Protein AF-A0A087BQG5-F1 (afdb_monomer_lite)

Organism: NCBI:txid1693

pLDDT: mean 83.12, std 15.68, range [25.25, 97.19]

Secondary structure (DSSP, 8-state):
--TTSPPHHHHHHHHHHHHHHHTS---HHHHHHHHHHHTS--TTEEEEEEE-TTS-EEEEEE-SEETTTEEPS-SEEE--HHHHHHHHHHHHHTHHHHHHHHHHH-HHHHHHHHHHHHHHHHHHHHHHHHHT--STTTTT--STTTTT----GGG--TT--

Structure (mmCIF, N/CA/C/O backbone):
data_AF-A0A087BQG5-F1
#
_entry.id   AF-A0A087BQG5-F1
#
loop_
_atom_site.group_PDB
_atom_site.id
_atom_site.type_symbol
_atom_site.label_atom_id
_atom_site.label_alt_id
_atom_site.label_comp_id
_atom_site.label_asym_id
_atom_site.label_entity_id
_atom_site.label_seq_id
_atom_site.pdbx_PDB_ins_code
_atom_site.Cartn_x
_atom_site.Cartn_y
_atom_site.Cartn_z
_atom_site.occupancy
_atom_site.B_iso_or_equiv
_atom_site.auth_seq_id
_atom_site.auth_comp_id
_atom_site.auth_asym_id
_atom_site.auth_atom_id
_atom_site.pdbx_PDB_model_num
ATOM 1 N N . MET A 1 1 ? 15.483 20.421 -10.466 1.00 44.09 1 MET A N 1
ATOM 2 C CA . MET A 1 1 ? 14.419 19.419 -10.654 1.00 44.09 1 MET A CA 1
ATOM 3 C C . MET A 1 1 ? 15.137 18.100 -10.796 1.00 44.09 1 MET A C 1
ATOM 5 O O . MET A 1 1 ? 15.665 17.817 -11.866 1.00 44.09 1 MET A O 1
ATOM 9 N N . ASP A 1 2 ? 15.316 17.393 -9.685 1.00 43.03 2 ASP A N 1
ATOM 10 C CA . ASP A 1 2 ? 16.000 16.105 -9.715 1.00 43.03 2 ASP A CA 1
ATOM 11 C C . ASP A 1 2 ? 15.114 15.105 -10.461 1.00 43.03 2 ASP A C 1
ATOM 13 O O . ASP A 1 2 ? 13.894 15.122 -10.316 1.00 43.03 2 ASP A O 1
ATOM 17 N N . ALA A 1 3 ? 15.708 14.219 -11.264 1.00 54.12 3 ALA A N 1
ATOM 18 C CA . ALA A 1 3 ? 14.996 13.219 -12.079 1.00 54.12 3 ALA A CA 1
ATOM 19 C C . ALA A 1 3 ? 14.161 12.200 -11.257 1.00 54.12 3 ALA A C 1
ATOM 21 O O . ALA A 1 3 ? 13.627 11.223 -11.790 1.00 54.12 3 ALA A O 1
ATOM 22 N N . HIS A 1 4 ? 14.083 12.409 -9.944 1.00 59.78 4 HIS A N 1
ATOM 23 C CA . HIS A 1 4 ? 13.420 11.584 -8.953 1.00 59.78 4 HIS A CA 1
ATOM 24 C C . HIS A 1 4 ? 12.139 12.199 -8.380 1.00 59.78 4 HIS A C 1
ATOM 26 O O . HIS A 1 4 ? 11.447 11.475 -7.674 1.00 59.78 4 HIS A O 1
ATOM 32 N N . ASP A 1 5 ? 11.792 13.451 -8.696 1.00 72.19 5 ASP A N 1
ATOM 33 C CA . ASP A 1 5 ? 10.549 14.073 -8.217 1.00 72.19 5 ASP A CA 1
ATOM 34 C C . ASP A 1 5 ? 9.400 13.894 -9.214 1.00 72.19 5 ASP A C 1
ATOM 36 O O . ASP A 1 5 ? 9.633 13.926 -10.431 1.00 72.19 5 ASP A O 1
ATOM 40 N N . PRO A 1 6 ? 8.166 13.616 -8.740 1.00 81.12 6 PRO A N 1
ATOM 41 C CA . PRO A 1 6 ? 7.015 13.439 -9.620 1.00 81.12 6 PRO A CA 1
ATOM 42 C C . PRO A 1 6 ? 6.788 14.705 -10.439 1.00 81.12 6 PRO A C 1
ATOM 44 O O . PRO A 1 6 ? 6.976 15.821 -9.957 1.00 81.12 6 PRO A O 1
ATOM 47 N N . THR A 1 7 ? 6.364 14.528 -11.688 1.00 89.69 7 THR A N 1
ATOM 48 C CA . THR A 1 7 ? 5.884 15.657 -12.495 1.00 89.69 7 THR A CA 1
ATOM 49 C C . THR A 1 7 ? 4.688 16.325 -11.809 1.00 89.69 7 THR A C 1
ATOM 51 O O . THR A 1 7 ? 4.022 15.720 -10.972 1.00 89.69 7 THR A O 1
ATOM 54 N N . GLU A 1 8 ? 4.376 17.568 -12.169 1.00 88.62 8 GLU A N 1
ATOM 55 C CA . GLU A 1 8 ? 3.254 18.304 -11.568 1.00 88.62 8 GLU A CA 1
ATOM 56 C C . GLU A 1 8 ? 1.906 17.582 -11.766 1.00 88.62 8 GLU A C 1
ATOM 58 O O . GLU A 1 8 ? 1.083 17.517 -10.853 1.00 88.62 8 GLU A O 1
ATOM 63 N N . GLU A 1 9 ? 1.718 16.941 -12.924 1.00 90.69 9 GLU A N 1
ATOM 64 C CA . GLU A 1 9 ? 0.556 16.092 -13.203 1.00 90.69 9 GLU A CA 1
ATOM 65 C C . GLU A 1 9 ? 0.518 14.860 -12.286 1.00 90.69 9 GLU A C 1
ATOM 67 O O . GLU A 1 9 ? -0.503 14.566 -11.665 1.00 90.69 9 GLU A O 1
ATOM 72 N N . GLU A 1 10 ? 1.643 14.156 -12.153 1.00 90.31 10 GLU A N 1
ATOM 73 C CA . GLU A 1 10 ? 1.779 12.995 -11.269 1.00 90.31 10 GLU A CA 1
ATOM 74 C C . GLU A 1 10 ? 1.547 13.352 -9.799 1.00 90.31 10 GLU A C 1
ATOM 76 O O . GLU A 1 10 ? 0.858 12.617 -9.088 1.00 90.31 10 GLU A O 1
ATOM 81 N N . ALA A 1 11 ? 2.080 14.489 -9.351 1.00 90.00 11 ALA A N 1
ATOM 82 C CA . ALA A 1 11 ? 1.844 15.019 -8.017 1.00 90.00 11 ALA A CA 1
ATOM 83 C C . ALA A 1 11 ? 0.350 15.306 -7.806 1.00 90.00 11 ALA A C 1
ATOM 85 O O . ALA A 1 11 ? -0.224 14.868 -6.810 1.00 90.00 11 ALA A O 1
ATOM 86 N N . GLY A 1 12 ? -0.312 15.937 -8.781 1.00 91.50 12 GLY A N 1
ATOM 87 C CA . GLY A 1 12 ? -1.758 16.165 -8.752 1.00 91.50 12 GLY A CA 1
ATOM 88 C C . GLY A 1 12 ? -2.571 14.868 -8.657 1.00 91.50 12 GLY A C 1
ATOM 89 O O . GLY A 1 12 ? -3.520 14.786 -7.872 1.00 91.50 12 GLY A O 1
ATOM 90 N N . VAL A 1 13 ? -2.179 13.823 -9.395 1.00 91.81 13 VAL A N 1
ATOM 91 C CA . VAL A 1 13 ? -2.804 12.489 -9.315 1.00 91.81 13 VAL A CA 1
ATOM 92 C C . VAL A 1 13 ? -2.625 11.872 -7.928 1.00 91.81 13 VAL A C 1
ATOM 94 O O . VAL A 1 13 ? -3.585 11.339 -7.365 1.00 91.81 13 VAL A O 1
ATOM 97 N N . VAL A 1 14 ? -1.420 11.954 -7.364 1.00 92.88 14 VAL A N 1
ATOM 98 C CA . VAL A 1 14 ? -1.093 11.420 -6.036 1.00 92.88 14 VAL A CA 1
ATOM 99 C C . VAL A 1 14 ? -1.911 12.102 -4.943 1.00 92.88 14 VAL A C 1
ATOM 101 O O . VAL A 1 14 ? -2.566 11.410 -4.160 1.00 92.88 14 VAL A O 1
ATOM 104 N N . VAL A 1 15 ? -1.929 13.436 -4.932 1.00 93.56 15 VAL A N 1
ATOM 105 C CA . VAL A 1 15 ? -2.716 14.240 -3.987 1.00 93.56 15 VAL A CA 1
ATOM 106 C C . VAL A 1 15 ? -4.197 13.897 -4.125 1.00 93.56 15 VAL A C 1
ATOM 108 O O . VAL A 1 15 ? -4.862 13.547 -3.148 1.00 93.56 15 VAL A O 1
ATOM 111 N N . GLY A 1 16 ? -4.716 13.883 -5.356 1.00 94.69 16 GLY A N 1
ATOM 112 C CA . GLY A 1 16 ? -6.106 13.523 -5.627 1.00 94.69 16 GLY A CA 1
ATOM 113 C C . GLY A 1 16 ? -6.474 12.119 -5.135 1.00 94.69 16 GLY A C 1
ATOM 114 O O . GLY A 1 16 ? -7.567 11.921 -4.595 1.00 94.69 16 GLY A O 1
ATOM 115 N N . LEU A 1 17 ? -5.575 11.138 -5.277 1.00 92.44 17 LEU A N 1
ATOM 116 C CA . LEU A 1 17 ? -5.793 9.793 -4.751 1.00 92.44 17 LEU A CA 1
ATOM 117 C C . LEU A 1 17 ? -5.776 9.769 -3.219 1.00 92.44 17 LEU A C 1
ATOM 119 O O . LEU A 1 17 ? -6.678 9.173 -2.630 1.00 92.44 17 LEU A O 1
ATOM 123 N N . ALA A 1 18 ? -4.779 10.386 -2.582 1.00 93.38 18 ALA A N 1
ATOM 124 C CA . ALA A 1 18 ? -4.650 10.419 -1.126 1.00 93.38 18 ALA A CA 1
ATOM 125 C C . ALA A 1 18 ? -5.897 11.032 -0.479 1.00 93.38 18 ALA A C 1
ATOM 127 O O . ALA A 1 18 ? -6.534 10.394 0.364 1.00 93.38 18 ALA A O 1
ATOM 128 N N . HIS A 1 19 ? -6.337 12.188 -0.981 1.00 94.31 19 HIS A N 1
ATOM 129 C CA . HIS A 1 19 ? -7.579 12.825 -0.555 1.00 94.31 19 HIS A CA 1
ATOM 130 C C . HIS A 1 19 ? -8.801 11.934 -0.777 1.00 94.31 19 HIS A C 1
ATOM 132 O O . HIS A 1 19 ? -9.620 11.785 0.127 1.00 94.31 19 HIS A O 1
ATOM 138 N N . ARG A 1 20 ? -8.934 11.287 -1.942 1.00 94.12 20 ARG A N 1
ATOM 139 C CA . ARG A 1 20 ? -10.065 10.382 -2.204 1.00 94.12 20 ARG A CA 1
ATOM 140 C C . ARG A 1 20 ? -10.100 9.217 -1.216 1.00 94.12 20 ARG A C 1
ATOM 142 O O . ARG A 1 20 ? -11.170 8.903 -0.693 1.00 94.12 20 ARG A O 1
ATOM 149 N N . LEU A 1 21 ? -8.957 8.588 -0.957 1.00 92.69 21 LEU A N 1
ATOM 150 C CA . LEU A 1 21 ? -8.860 7.439 -0.059 1.00 92.69 21 LEU A CA 1
ATOM 151 C C . LEU A 1 21 ? -9.158 7.825 1.393 1.00 92.69 21 LEU A C 1
ATOM 153 O O . LEU A 1 21 ? -9.864 7.085 2.070 1.00 92.69 21 LEU A O 1
ATOM 157 N N . LEU A 1 22 ? -8.671 8.980 1.852 1.00 91.56 22 LEU A N 1
ATOM 158 C CA . LEU A 1 22 ? -8.852 9.441 3.234 1.00 91.56 22 LEU A CA 1
ATOM 159 C C . LEU A 1 22 ? -10.149 10.235 3.455 1.00 91.56 22 LEU A C 1
ATOM 161 O O . LEU A 1 22 ? -10.531 10.455 4.598 1.00 91.56 22 LEU A O 1
ATOM 165 N N . SER A 1 23 ? -10.854 10.634 2.391 1.00 90.75 23 SER A N 1
ATOM 166 C CA . SER A 1 23 ? -12.158 11.313 2.500 1.00 90.75 23 SER A CA 1
ATOM 167 C C . SER A 1 23 ? -13.281 10.417 3.027 1.00 90.75 23 SER A C 1
ATOM 169 O O . SER A 1 23 ? -14.298 10.924 3.494 1.00 90.75 23 SER A O 1
ATOM 171 N N . HIS A 1 24 ? -13.120 9.095 2.943 1.00 82.88 24 HIS A N 1
ATOM 172 C CA . HIS A 1 24 ? -14.111 8.145 3.431 1.00 82.88 24 HIS A CA 1
ATOM 173 C C . HIS A 1 24 ? -13.745 7.697 4.842 1.00 82.88 24 HIS A C 1
ATOM 175 O O . HIS A 1 24 ? -12.678 7.119 5.054 1.00 82.88 24 HIS A O 1
ATOM 181 N N . GLU A 1 25 ? -14.655 7.912 5.792 1.00 81.75 25 GLU A N 1
ATOM 182 C CA . GLU A 1 25 ? -14.475 7.413 7.151 1.00 81.75 25 GLU A CA 1
ATOM 183 C C . GLU A 1 25 ? -14.342 5.889 7.166 1.00 81.75 25 GLU A C 1
ATOM 185 O O . GLU A 1 25 ? -15.082 5.144 6.510 1.00 81.75 25 GLU A O 1
ATOM 190 N N . LEU A 1 26 ? -13.378 5.420 7.952 1.00 88.69 26 LEU A N 1
ATOM 191 C CA . LEU A 1 26 ? -13.127 4.006 8.129 1.00 88.69 26 LEU A CA 1
ATOM 192 C C . LEU A 1 26 ? -14.247 3.378 8.963 1.00 88.69 26 LEU A C 1
ATOM 194 O O . LEU A 1 26 ? -14.354 3.618 10.164 1.00 88.69 26 LEU A O 1
ATOM 198 N N . SER A 1 27 ? -15.076 2.544 8.333 1.00 93.19 27 SER A N 1
ATOM 199 C CA . SER A 1 27 ? -16.179 1.893 9.040 1.00 93.19 27 SER A CA 1
ATOM 200 C C . SER A 1 27 ? -15.676 0.824 10.017 1.00 93.19 27 SER A C 1
ATOM 202 O O . SER A 1 27 ? -14.730 0.087 9.723 1.00 93.19 27 SER A O 1
ATOM 204 N N . GLN A 1 28 ? -16.368 0.657 11.151 1.00 94.75 28 GLN A N 1
ATOM 205 C CA . GLN A 1 28 ? -16.067 -0.423 12.101 1.00 94.75 28 GLN A CA 1
ATOM 206 C C . GLN A 1 28 ? -16.131 -1.806 11.432 1.00 94.75 28 GLN A C 1
ATOM 208 O O . GLN A 1 28 ? -15.299 -2.670 11.696 1.00 94.75 28 GLN A O 1
ATOM 213 N N . ASN A 1 29 ? -17.065 -1.999 10.495 1.00 95.44 29 ASN A N 1
ATOM 214 C CA . ASN A 1 29 ? -17.171 -3.240 9.734 1.00 95.44 29 ASN A CA 1
ATOM 215 C C . ASN A 1 29 ? -15.911 -3.524 8.895 1.00 95.44 29 ASN A C 1
ATOM 217 O O . ASN A 1 29 ? -15.475 -4.673 8.820 1.00 95.44 29 ASN A O 1
ATOM 221 N N . ASP A 1 30 ? -15.300 -2.505 8.283 1.00 95.94 30 ASP A N 1
ATOM 222 C CA . ASP A 1 30 ? -14.046 -2.683 7.544 1.00 95.94 30 ASP A CA 1
ATOM 223 C C . ASP A 1 30 ? -12.902 -3.090 8.475 1.00 95.94 30 ASP A C 1
ATOM 225 O O . ASP A 1 30 ? -12.162 -4.026 8.160 1.00 95.94 30 ASP A O 1
ATOM 229 N N . VAL A 1 31 ? -12.799 -2.447 9.643 1.00 96.19 31 VAL A N 1
ATOM 230 C CA . VAL A 1 31 ? -11.808 -2.794 10.674 1.00 96.19 31 VAL A CA 1
ATOM 231 C C . VAL A 1 31 ? -11.987 -4.243 11.127 1.00 96.19 31 VAL A C 1
ATOM 233 O O . VAL A 1 31 ? -11.013 -4.995 11.175 1.00 96.19 31 VAL A O 1
ATOM 236 N N . ASP A 1 32 ? -13.221 -4.672 11.390 1.00 97.19 32 ASP A N 1
ATOM 237 C CA . ASP A 1 32 ? -13.524 -6.029 11.848 1.00 97.19 32 ASP A CA 1
ATOM 238 C C . ASP A 1 32 ? -13.216 -7.084 10.780 1.00 97.19 32 ASP A C 1
ATOM 240 O O . ASP A 1 32 ? -12.705 -8.168 11.085 1.00 97.19 32 ASP A O 1
ATOM 244 N N . VAL A 1 33 ? -13.514 -6.788 9.509 1.00 97.00 33 VAL A N 1
ATOM 245 C CA . VAL A 1 33 ? -13.151 -7.670 8.394 1.00 97.00 33 VAL A CA 1
ATOM 246 C C . VAL A 1 33 ? -11.637 -7.808 8.312 1.00 97.00 33 VAL A C 1
ATOM 248 O O . VAL A 1 33 ? -11.143 -8.934 8.254 1.00 97.00 33 VAL A O 1
ATOM 251 N N . VAL A 1 34 ? -10.897 -6.701 8.341 1.00 96.69 34 VAL A N 1
ATOM 252 C CA . VAL A 1 34 ? -9.435 -6.734 8.226 1.00 96.69 34 VAL A CA 1
ATOM 253 C C . VAL A 1 34 ? -8.791 -7.395 9.444 1.00 96.69 34 VAL A C 1
ATOM 255 O O . VAL A 1 34 ? -7.857 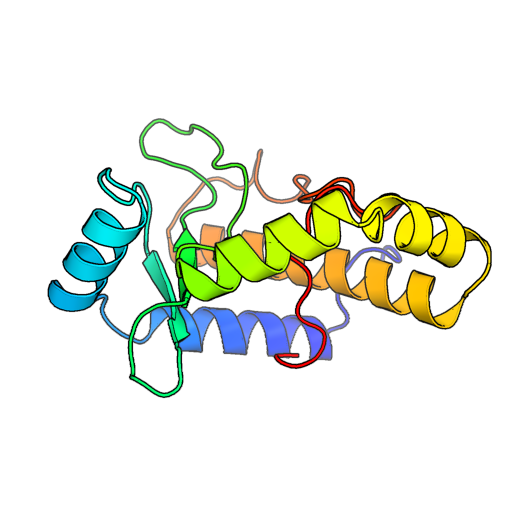-8.179 9.286 1.00 96.69 34 VAL A O 1
ATOM 258 N N . HIS A 1 35 ? -9.324 -7.182 10.647 1.00 96.12 35 HIS A N 1
ATOM 259 C CA . HIS A 1 35 ? -8.882 -7.887 11.847 1.00 96.12 35 HIS A CA 1
ATOM 260 C C . HIS A 1 35 ? -8.993 -9.409 11.663 1.00 96.12 35 HIS A C 1
ATOM 262 O O . HIS A 1 35 ? -8.017 -10.129 11.878 1.00 96.12 35 HIS A O 1
ATOM 268 N N . ARG A 1 36 ? -10.139 -9.909 11.177 1.00 96.81 36 ARG A N 1
ATOM 269 C CA . ARG A 1 36 ? -10.310 -11.343 10.881 1.00 96.81 36 ARG A CA 1
ATOM 270 C C . ARG A 1 36 ? -9.360 -11.839 9.793 1.00 96.81 36 ARG A C 1
ATOM 272 O O . ARG A 1 36 ? -8.853 -12.948 9.902 1.00 96.81 36 ARG A O 1
ATOM 279 N N . GLN A 1 37 ? -9.119 -11.036 8.758 1.00 94.62 37 GLN A N 1
ATOM 280 C CA . GLN A 1 37 ? -8.203 -11.389 7.671 1.00 94.62 37 GLN A CA 1
ATOM 281 C C . GLN A 1 37 ? -6.752 -11.528 8.148 1.00 94.62 37 GLN A C 1
ATOM 283 O O . GLN A 1 37 ? -6.048 -12.432 7.709 1.00 94.62 37 GLN A O 1
ATOM 288 N N . LEU A 1 38 ? -6.310 -10.641 9.044 1.00 92.56 38 LEU A N 1
ATOM 289 C CA . LEU A 1 38 ? -4.942 -10.622 9.562 1.00 92.56 38 LEU A CA 1
ATOM 290 C C . LEU A 1 38 ? -4.730 -11.537 10.775 1.00 92.56 38 LEU A C 1
ATOM 292 O O . LEU A 1 38 ? -3.584 -11.828 11.112 1.00 92.56 38 LEU A O 1
ATOM 296 N N . GLY A 1 39 ? -5.802 -11.922 11.474 1.00 94.31 39 GLY A N 1
ATOM 297 C CA . GLY A 1 39 ? -5.734 -12.612 12.768 1.00 94.31 39 GLY A CA 1
ATOM 298 C C . GLY A 1 39 ? -5.194 -11.739 13.910 1.00 94.31 39 GLY A C 1
ATOM 299 O O . GLY A 1 39 ? -4.821 -12.256 14.959 1.00 94.31 39 GLY A O 1
ATOM 300 N N . ARG A 1 40 ? -5.102 -10.419 13.700 1.00 93.06 40 ARG A N 1
ATOM 301 C CA . ARG A 1 40 ? -4.608 -9.419 14.661 1.00 93.06 40 ARG A CA 1
ATOM 302 C C . ARG A 1 40 ? -5.156 -8.034 14.330 1.00 93.06 40 ARG A C 1
ATOM 304 O O . ARG A 1 40 ? -5.525 -7.777 13.184 1.00 93.06 40 ARG A O 1
ATOM 311 N N . PHE A 1 41 ? -5.162 -7.130 15.306 1.00 91.56 41 PHE A N 1
ATOM 312 C CA . PHE A 1 41 ? -5.655 -5.765 15.111 1.00 91.56 41 PHE A CA 1
ATOM 313 C C . PHE A 1 41 ? -4.861 -5.010 14.014 1.00 91.56 41 PHE A C 1
ATOM 315 O O . PHE A 1 41 ? -3.621 -5.019 14.053 1.00 91.56 41 PHE A O 1
ATOM 322 N N . PRO A 1 42 ? -5.529 -4.346 13.045 1.00 91.88 42 PRO A N 1
ATOM 323 C CA . PRO A 1 42 ? -4.871 -3.631 11.949 1.00 91.88 42 PRO A CA 1
ATOM 324 C C . PRO A 1 42 ? -4.299 -2.282 12.408 1.00 91.88 42 PRO A C 1
ATOM 326 O O . PRO A 1 42 ? -4.899 -1.220 12.249 1.00 91.88 42 PRO A O 1
ATOM 329 N N . ARG A 1 43 ? -3.105 -2.326 13.003 1.00 90.62 43 ARG A N 1
ATOM 330 C CA . ARG A 1 43 ? -2.412 -1.136 13.522 1.00 90.62 43 ARG A CA 1
ATOM 331 C C . ARG A 1 43 ? -2.172 -0.098 12.425 1.00 90.62 43 ARG A C 1
ATOM 333 O O . ARG A 1 43 ? -1.600 -0.420 11.389 1.00 90.62 43 ARG A O 1
ATOM 340 N N . GLY A 1 44 ? -2.553 1.146 12.705 1.00 89.69 44 GLY A N 1
ATOM 341 C CA . GLY A 1 44 ? -2.302 2.279 11.817 1.00 89.69 44 GLY A CA 1
ATOM 342 C C . GLY A 1 44 ? -3.157 2.294 10.552 1.00 89.69 44 GLY A C 1
ATOM 343 O O . GLY A 1 44 ? -2.825 3.041 9.644 1.00 89.69 44 GLY A O 1
ATOM 344 N N . MET A 1 45 ? -4.220 1.490 10.457 1.00 93.94 45 MET A N 1
ATOM 345 C CA . MET A 1 45 ? -5.152 1.535 9.327 1.00 93.94 45 MET A CA 1
ATOM 346 C C . MET A 1 45 ? -5.855 2.897 9.260 1.00 93.94 45 MET A C 1
ATOM 348 O O . MET A 1 45 ? -6.435 3.345 10.244 1.00 93.94 45 MET A O 1
ATOM 352 N N . LEU A 1 46 ? -5.784 3.534 8.093 1.00 94.31 46 LEU A N 1
ATOM 353 C CA . LEU A 1 46 ? -6.395 4.830 7.798 1.00 94.31 46 LEU A CA 1
ATOM 354 C C . LEU A 1 46 ? -7.620 4.681 6.900 1.00 94.31 46 LEU A C 1
ATOM 356 O O . LEU A 1 46 ? -8.642 5.307 7.142 1.00 94.31 46 LEU A O 1
ATOM 360 N N . ALA A 1 47 ? -7.513 3.842 5.868 1.00 95.44 47 ALA A N 1
ATOM 361 C CA . ALA A 1 47 ? -8.554 3.677 4.862 1.00 95.44 47 ALA A CA 1
ATOM 362 C C . ALA A 1 47 ? -8.508 2.286 4.219 1.00 95.44 47 ALA A C 1
ATOM 364 O O . ALA A 1 47 ? -7.527 1.545 4.336 1.00 95.44 47 ALA A O 1
ATOM 365 N N . VAL A 1 48 ? -9.563 1.940 3.484 1.00 95.25 48 VAL A N 1
ATOM 366 C CA . VAL A 1 48 ? -9.553 0.792 2.570 1.00 95.25 48 VAL A CA 1
ATOM 367 C C . VAL A 1 48 ? -9.014 1.258 1.219 1.00 95.25 48 VAL A C 1
ATOM 369 O O . VAL A 1 48 ? -9.650 2.059 0.545 1.00 95.25 48 VAL A O 1
ATOM 372 N N . GLY A 1 49 ? -7.847 0.749 0.820 1.00 93.19 49 GLY A N 1
ATOM 373 C CA . GLY A 1 49 ? -7.191 1.120 -0.439 1.00 93.19 49 GLY A CA 1
ATOM 374 C C . GLY A 1 49 ? -7.779 0.410 -1.659 1.00 93.19 49 GLY A C 1
ATOM 375 O O . GLY A 1 49 ? -7.826 0.973 -2.746 1.00 93.19 49 GLY A O 1
ATOM 376 N N . ALA A 1 50 ? -8.256 -0.826 -1.484 1.00 93.50 50 ALA A N 1
ATOM 377 C CA . ALA A 1 50 ? -8.899 -1.591 -2.548 1.00 93.50 50 ALA A CA 1
ATOM 378 C C . ALA A 1 50 ? -9.945 -2.559 -1.991 1.00 93.50 50 ALA A C 1
ATOM 380 O O . ALA A 1 50 ? -9.759 -3.153 -0.923 1.00 93.50 50 ALA A O 1
ATOM 381 N N . ARG A 1 51 ? -11.025 -2.768 -2.751 1.00 93.38 51 ARG A N 1
ATOM 382 C CA . ARG A 1 51 ? -12.111 -3.701 -2.420 1.00 93.38 51 ARG A CA 1
ATOM 383 C C . ARG A 1 51 ? -12.251 -4.786 -3.482 1.00 93.38 51 ARG A C 1
ATOM 385 O O . ARG A 1 51 ? -12.008 -4.565 -4.662 1.00 93.38 51 ARG A O 1
ATOM 392 N N . CYS A 1 52 ? -12.673 -5.966 -3.045 1.00 92.50 52 CYS A N 1
ATOM 393 C CA . CYS A 1 52 ? -13.111 -7.047 -3.921 1.00 92.50 52 CYS A CA 1
ATOM 394 C C . CYS A 1 52 ? -14.494 -6.718 -4.507 1.00 92.50 52 CYS A C 1
ATOM 396 O O . CYS A 1 52 ? -15.241 -5.937 -3.923 1.00 92.50 52 CYS A O 1
ATOM 398 N N . VAL A 1 53 ? -14.892 -7.393 -5.589 1.00 91.38 53 VAL A N 1
ATOM 399 C CA . VAL A 1 53 ? -16.249 -7.300 -6.168 1.00 91.38 53 VAL A CA 1
ATOM 400 C C . VAL A 1 53 ? -17.361 -7.619 -5.159 1.00 91.38 53 VAL A C 1
ATOM 402 O O . VAL A 1 53 ? -18.479 -7.143 -5.294 1.00 91.38 53 VAL A O 1
ATOM 405 N N . CYS A 1 54 ? -17.051 -8.386 -4.108 1.00 90.38 54 CYS A N 1
ATOM 406 C CA . CYS A 1 54 ? -17.969 -8.658 -2.998 1.00 90.38 54 CYS A CA 1
ATOM 407 C C . CYS A 1 54 ? -17.994 -7.563 -1.908 1.00 90.38 54 CYS A C 1
ATOM 409 O O . CYS A 1 54 ? -18.570 -7.777 -0.846 1.00 90.38 54 CYS A O 1
ATOM 411 N N . GLY A 1 55 ? -17.306 -6.437 -2.110 1.00 91.19 55 GLY A N 1
ATOM 412 C CA . GLY A 1 55 ? -17.237 -5.297 -1.187 1.00 91.19 55 GLY A CA 1
ATOM 413 C C . GLY A 1 55 ? -16.196 -5.408 -0.065 1.00 91.19 55 GLY A C 1
ATOM 414 O O . GLY A 1 55 ? -15.866 -4.403 0.568 1.00 91.19 55 GLY A O 1
ATOM 415 N N . ARG A 1 56 ? -15.629 -6.598 0.180 1.00 93.81 56 ARG A N 1
ATOM 416 C CA . ARG A 1 56 ? -14.644 -6.812 1.258 1.00 93.81 56 ARG A CA 1
ATOM 417 C C . ARG A 1 56 ? -13.304 -6.118 0.960 1.00 93.81 56 ARG A C 1
ATOM 419 O O . ARG A 1 56 ? -12.859 -6.185 -0.190 1.00 93.81 56 ARG A O 1
ATOM 426 N N . PRO A 1 57 ? -12.628 -5.538 1.970 1.00 95.31 57 PRO A N 1
ATOM 427 C CA . PRO A 1 57 ? -11.270 -5.020 1.827 1.00 95.31 57 PRO A CA 1
ATOM 428 C C . PRO A 1 57 ? -10.299 -6.077 1.292 1.00 95.31 57 PRO A C 1
ATOM 430 O O . PRO A 1 57 ? -10.310 -7.232 1.730 1.00 95.31 57 PRO A O 1
ATOM 433 N N . VAL A 1 58 ? -9.472 -5.669 0.333 1.00 94.88 58 VAL A N 1
ATOM 434 C CA . VAL A 1 58 ? -8.371 -6.464 -0.232 1.00 94.88 58 VAL A CA 1
ATOM 435 C C . VAL A 1 58 ? -7.029 -5.862 0.159 1.00 94.88 58 VAL A C 1
ATOM 437 O O . VAL A 1 58 ? -6.116 -6.609 0.501 1.00 94.88 58 VAL A O 1
ATOM 440 N N . ALA A 1 59 ? -6.929 -4.536 0.155 1.00 94.06 59 ALA A N 1
ATOM 441 C CA . ALA A 1 59 ? -5.774 -3.803 0.645 1.00 94.06 59 ALA A CA 1
ATOM 442 C C . ALA A 1 59 ? -6.228 -2.607 1.481 1.00 94.06 59 ALA A C 1
ATOM 444 O O . ALA A 1 59 ? -7.293 -2.032 1.237 1.00 94.06 59 ALA A O 1
ATOM 445 N N . VAL A 1 60 ? -5.406 -2.228 2.450 1.00 94.75 60 VAL A N 1
ATOM 446 C CA . VAL A 1 60 ? -5.631 -1.082 3.331 1.00 94.75 60 VAL A CA 1
ATOM 447 C C . VAL A 1 60 ? -4.518 -0.059 3.171 1.00 94.75 60 VAL A C 1
ATOM 449 O O . VAL A 1 60 ? -3.389 -0.410 2.824 1.00 94.75 60 VAL A O 1
ATOM 452 N N . ILE A 1 61 ? -4.855 1.197 3.447 1.00 94.31 61 ILE A N 1
ATOM 453 C CA . ILE A 1 61 ? -3.889 2.279 3.591 1.00 94.31 61 ILE A CA 1
ATOM 454 C C . ILE A 1 61 ? -3.511 2.379 5.060 1.00 94.31 61 ILE A C 1
ATOM 456 O O . ILE A 1 61 ? -4.392 2.442 5.920 1.00 94.31 61 ILE A O 1
ATOM 460 N N . THR A 1 62 ? -2.216 2.379 5.351 1.00 92.12 62 THR A N 1
ATOM 461 C CA . THR A 1 62 ? -1.680 2.478 6.711 1.00 92.12 62 THR A CA 1
ATOM 462 C C . THR A 1 62 ? -0.837 3.727 6.894 1.00 92.12 62 THR A C 1
ATOM 464 O O . THR A 1 62 ? -0.180 4.181 5.959 1.00 92.12 62 THR A O 1
ATOM 467 N N . ARG A 1 63 ? -0.813 4.252 8.121 1.00 91.19 63 ARG A N 1
ATOM 468 C CA . ARG A 1 63 ? 0.060 5.362 8.507 1.00 91.19 63 ARG A CA 1
ATOM 469 C C . ARG A 1 63 ? 1.527 5.039 8.192 1.00 91.19 63 ARG A C 1
ATOM 471 O O . ARG A 1 63 ? 1.976 3.937 8.523 1.00 91.19 63 ARG A O 1
ATOM 478 N N . PRO A 1 64 ? 2.284 5.979 7.605 1.00 88.94 64 PRO A N 1
ATOM 479 C CA . PRO A 1 64 ? 3.727 5.857 7.443 1.00 88.94 64 PRO A CA 1
ATOM 480 C C . PRO A 1 64 ? 4.461 5.721 8.780 1.00 88.94 64 PRO A C 1
ATOM 482 O O . PRO A 1 64 ? 5.404 4.928 8.861 1.00 88.94 64 PRO A O 1
ATOM 485 N N . LEU A 1 65 ? 4.004 6.426 9.824 1.00 88.00 65 LEU A N 1
ATOM 486 C CA . LEU A 1 65 ? 4.503 6.301 11.192 1.00 88.00 65 LEU A CA 1
ATOM 487 C C . LEU A 1 65 ? 3.391 5.837 12.143 1.00 88.00 65 LEU A C 1
ATOM 489 O O . LEU A 1 65 ? 2.274 6.357 12.172 1.00 88.00 65 LEU A O 1
ATOM 493 N N . LEU A 1 66 ? 3.700 4.833 12.961 1.00 85.25 66 LEU A N 1
ATOM 494 C CA . LEU A 1 66 ? 2.837 4.434 14.070 1.00 85.25 66 LEU A CA 1
ATOM 495 C C . LEU A 1 66 ? 3.016 5.386 15.267 1.00 85.25 66 LEU A C 1
ATOM 497 O O . LEU A 1 66 ? 4.064 6.029 15.387 1.00 85.25 66 LEU A O 1
ATOM 501 N N . PRO A 1 67 ? 2.045 5.431 16.204 1.00 79.69 67 PRO A N 1
ATOM 502 C CA . PRO A 1 67 ? 2.220 6.134 17.472 1.00 79.69 67 PRO A CA 1
ATOM 503 C C . PRO A 1 67 ? 3.541 5.745 18.149 1.00 79.69 67 PRO A C 1
ATOM 505 O O . PRO A 1 67 ? 3.860 4.561 18.261 1.00 79.69 67 PRO A O 1
ATOM 508 N N . GLY A 1 68 ? 4.312 6.748 18.572 1.00 78.25 68 GLY A N 1
ATOM 509 C CA . GLY A 1 68 ? 5.677 6.563 19.078 1.00 78.25 68 GLY A CA 1
ATOM 510 C C . GLY A 1 68 ? 6.776 6.690 18.016 1.00 78.25 68 GLY A C 1
ATOM 511 O O . GLY A 1 68 ? 7.930 6.410 18.321 1.00 78.25 68 GLY A O 1
ATOM 512 N N . GLY A 1 69 ? 6.439 7.102 16.789 1.00 80.00 69 GLY A N 1
ATOM 513 C CA . GLY A 1 69 ? 7.414 7.412 15.737 1.00 80.00 69 GLY A CA 1
ATOM 514 C C . GLY A 1 69 ? 8.011 6.185 15.048 1.00 80.00 69 GLY A C 1
ATOM 515 O O . GLY A 1 69 ? 9.007 6.301 14.343 1.00 80.00 69 GLY A O 1
ATOM 516 N N . ILE A 1 70 ? 7.421 5.001 15.241 1.00 82.44 70 ILE A N 1
ATOM 517 C CA . ILE A 1 70 ? 7.924 3.754 14.655 1.00 82.44 70 ILE A CA 1
ATOM 518 C C . ILE A 1 70 ? 7.540 3.711 13.168 1.00 82.44 70 ILE A C 1
ATOM 520 O O . ILE A 1 70 ? 6.340 3.694 12.869 1.00 82.44 70 ILE A O 1
ATOM 524 N N . PRO A 1 71 ? 8.503 3.621 12.231 1.00 83.00 71 PRO A N 1
ATOM 525 C CA . PRO A 1 71 ? 8.191 3.523 10.813 1.00 83.00 71 PRO A CA 1
ATOM 526 C C . PRO A 1 71 ? 7.431 2.243 10.483 1.00 83.00 71 PRO A C 1
ATOM 528 O O . PRO A 1 71 ? 7.856 1.135 10.821 1.00 83.00 71 PRO A O 1
ATOM 531 N N . PHE A 1 72 ? 6.308 2.388 9.787 1.00 81.25 72 PHE A N 1
ATOM 532 C CA . PHE A 1 72 ? 5.578 1.255 9.245 1.00 81.25 72 PHE A CA 1
ATOM 533 C C . PHE A 1 72 ? 6.126 0.908 7.851 1.00 81.25 72 PHE A C 1
ATOM 535 O O . PHE A 1 72 ? 6.304 1.811 7.030 1.00 81.25 72 PHE A O 1
ATOM 542 N N . PRO A 1 73 ? 6.399 -0.373 7.542 1.00 75.94 73 PRO A N 1
ATOM 543 C CA . PRO A 1 73 ? 7.207 -0.755 6.379 1.00 75.94 73 PRO A CA 1
ATOM 544 C C . PRO A 1 73 ? 6.530 -0.515 5.023 1.00 75.94 73 PRO A C 1
ATOM 546 O O . PRO A 1 73 ? 7.199 -0.538 3.994 1.00 75.94 73 PRO A O 1
ATOM 549 N N . THR A 1 74 ? 5.213 -0.308 4.991 1.00 82.56 74 THR A N 1
ATOM 550 C CA . THR A 1 74 ? 4.485 0.013 3.760 1.00 82.56 74 THR A CA 1
ATOM 551 C C . THR A 1 74 ? 3.273 0.889 4.044 1.00 82.56 74 THR A C 1
ATOM 553 O O . THR A 1 74 ? 2.717 0.819 5.129 1.00 82.56 74 THR A O 1
ATOM 556 N N . THR A 1 75 ? 2.860 1.721 3.094 1.00 89.38 75 THR A N 1
ATOM 557 C CA . THR A 1 75 ? 1.597 2.475 3.172 1.00 89.38 75 THR A CA 1
ATOM 558 C C . THR A 1 75 ? 0.434 1.674 2.575 1.00 89.38 75 THR A C 1
ATOM 560 O O . THR A 1 75 ? -0.713 1.931 2.919 1.00 89.38 75 THR A O 1
ATOM 563 N N . CYS A 1 76 ? 0.711 0.671 1.734 1.00 90.50 76 CYS A N 1
ATOM 564 C CA . CYS A 1 76 ? -0.292 -0.159 1.064 1.00 90.50 76 CYS A CA 1
ATOM 565 C C . CYS A 1 76 ? -0.146 -1.610 1.531 1.00 90.50 76 CYS A C 1
ATOM 567 O O . CYS A 1 76 ? 0.781 -2.310 1.125 1.00 90.50 76 CYS A O 1
ATOM 569 N N . TYR A 1 77 ? -1.053 -2.079 2.389 1.00 90.31 77 TYR A N 1
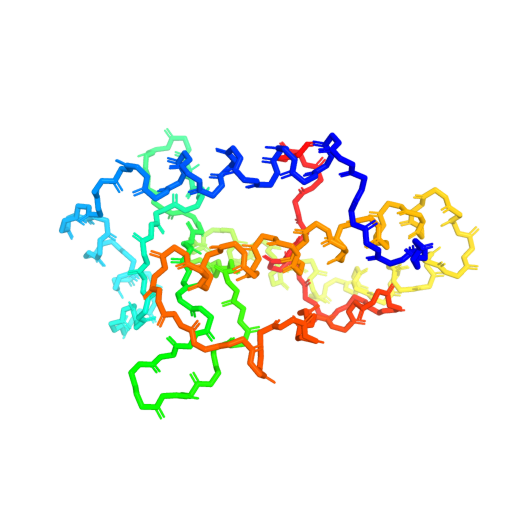ATOM 570 C CA . TYR A 1 77 ? -0.948 -3.406 2.992 1.00 90.31 77 TYR A CA 1
ATOM 571 C C . TYR A 1 77 ? -2.034 -4.351 2.479 1.00 90.31 77 TYR A C 1
ATOM 573 O O . TYR A 1 77 ? -3.226 -4.081 2.622 1.00 90.31 77 TYR A O 1
ATOM 581 N N . LEU A 1 78 ? -1.625 -5.471 1.878 1.00 92.44 78 LEU A N 1
ATOM 582 C CA . LEU A 1 78 ? -2.533 -6.477 1.332 1.00 92.44 78 LEU A CA 1
ATOM 583 C C . LEU A 1 78 ? -3.056 -7.390 2.450 1.00 92.44 78 LEU A C 1
ATOM 585 O O . LEU A 1 78 ? -2.277 -8.049 3.136 1.00 92.44 78 LEU A O 1
ATOM 589 N N . THR A 1 79 ? -4.376 -7.450 2.612 1.00 93.81 79 THR A N 1
ATOM 590 C CA . THR A 1 79 ? -5.037 -8.193 3.699 1.00 93.81 79 THR A CA 1
ATOM 591 C C . THR A 1 79 ? -6.010 -9.251 3.179 1.00 93.81 79 THR A C 1
ATOM 593 O O . THR A 1 79 ? -6.267 -10.243 3.852 1.00 93.81 79 THR A O 1
ATOM 596 N N . GLY A 1 80 ? -6.529 -9.093 1.958 1.00 93.19 80 GLY A N 1
ATOM 597 C CA . GLY A 1 80 ? -7.498 -10.010 1.362 1.00 93.19 80 GLY A CA 1
ATOM 598 C C . GLY A 1 80 ? -6.942 -11.436 1.202 1.00 93.19 80 GLY A C 1
ATOM 599 O O . GLY A 1 80 ? -6.014 -11.611 0.414 1.00 93.19 80 GLY A O 1
ATOM 600 N N . PRO A 1 81 ? -7.525 -12.480 1.830 1.00 91.50 81 PRO A N 1
ATOM 601 C CA . PRO A 1 81 ? -6.937 -13.825 1.856 1.00 91.50 81 PRO A CA 1
ATOM 602 C C . PRO A 1 81 ? -6.696 -14.433 0.470 1.00 91.50 81 PRO A C 1
ATOM 604 O O . PRO A 1 81 ? -5.648 -15.022 0.218 1.00 91.50 81 PRO A O 1
ATOM 607 N N . SER A 1 82 ? -7.640 -14.256 -0.458 1.00 90.38 82 SER A N 1
ATOM 608 C CA . SER A 1 82 ? -7.500 -14.737 -1.838 1.00 90.38 82 SER A CA 1
ATOM 609 C C . SER A 1 82 ? -6.388 -14.010 -2.595 1.00 90.38 82 SER A C 1
ATOM 611 O O . SER A 1 82 ? -5.647 -14.644 -3.339 1.00 90.38 82 SER A O 1
ATOM 613 N N . ALA A 1 83 ? -6.250 -12.698 -2.387 1.00 90.38 83 ALA A N 1
ATOM 614 C CA . ALA A 1 83 ? -5.211 -11.899 -3.028 1.00 90.38 83 ALA A CA 1
ATOM 615 C C . ALA A 1 83 ? -3.829 -12.215 -2.445 1.00 90.38 83 ALA A C 1
ATOM 617 O O . ALA A 1 83 ? -2.883 -12.398 -3.202 1.00 90.38 83 ALA A O 1
ATOM 618 N N . VAL A 1 84 ? -3.732 -12.367 -1.119 1.00 89.94 84 VAL A N 1
ATOM 619 C CA . VAL A 1 84 ? -2.512 -12.824 -0.439 1.00 89.94 84 VAL A CA 1
ATOM 620 C C . VAL A 1 84 ? -2.097 -14.192 -0.973 1.00 89.94 84 VAL A C 1
ATOM 622 O O . VAL A 1 84 ? -0.957 -14.357 -1.387 1.00 89.94 84 VAL A O 1
ATOM 625 N N . LYS A 1 85 ? -3.027 -15.153 -1.067 1.00 89.44 85 LYS A N 1
ATOM 626 C CA . LYS A 1 85 ? -2.738 -16.483 -1.623 1.00 89.44 85 LYS A CA 1
ATOM 627 C C . LYS A 1 85 ? -2.258 -16.416 -3.077 1.00 89.44 85 LYS A C 1
ATOM 629 O O . LYS A 1 85 ? -1.317 -17.119 -3.435 1.00 89.44 85 LYS A O 1
ATOM 634 N N . ALA A 1 86 ? -2.893 -15.587 -3.907 1.00 90.06 86 ALA A N 1
ATOM 635 C CA . ALA A 1 86 ? -2.494 -15.402 -5.300 1.00 90.06 86 ALA A CA 1
ATOM 636 C C . ALA A 1 86 ? -1.091 -14.785 -5.412 1.00 90.06 86 ALA A C 1
ATOM 638 O O . ALA A 1 86 ? -0.268 -15.293 -6.170 1.00 90.06 86 ALA A O 1
ATOM 639 N N . ALA A 1 87 ? -0.800 -13.750 -4.619 1.00 87.69 87 ALA A N 1
ATOM 640 C CA . ALA A 1 87 ? 0.526 -13.148 -4.541 1.00 87.69 87 ALA A CA 1
ATOM 641 C C . ALA A 1 87 ? 1.571 -14.189 -4.119 1.00 87.69 87 ALA A C 1
ATOM 643 O O . ALA A 1 87 ? 2.536 -14.401 -4.844 1.00 87.69 87 ALA A O 1
ATOM 644 N N . SER A 1 88 ? 1.329 -14.931 -3.033 1.00 85.69 88 SER A N 1
ATOM 645 C CA . SER A 1 88 ? 2.241 -15.980 -2.561 1.00 85.69 88 SER A CA 1
ATOM 646 C C . SER A 1 88 ? 2.489 -17.074 -3.601 1.00 85.69 88 SER A C 1
ATOM 648 O O . SER A 1 88 ? 3.602 -17.584 -3.695 1.00 85.69 88 SER A O 1
ATOM 650 N N . HIS A 1 89 ? 1.482 -17.438 -4.399 1.00 89.12 89 HIS A N 1
ATOM 651 C CA . HIS A 1 89 ? 1.661 -18.422 -5.465 1.00 89.12 89 HIS A CA 1
ATOM 652 C C . HIS A 1 89 ? 2.622 -17.922 -6.550 1.00 89.12 89 HIS A C 1
ATOM 654 O O . HIS A 1 89 ? 3.525 -18.655 -6.943 1.00 89.12 89 HIS A O 1
ATOM 660 N N . ARG A 1 90 ? 2.481 -16.662 -6.979 1.00 87.50 90 ARG A N 1
ATOM 661 C CA . ARG A 1 90 ? 3.400 -16.032 -7.943 1.00 87.50 90 ARG A CA 1
ATOM 662 C C . ARG A 1 90 ? 4.806 -15.856 -7.376 1.00 87.50 90 ARG A C 1
ATOM 664 O O . ARG A 1 90 ? 5.792 -16.069 -8.069 1.00 87.50 90 ARG A O 1
ATOM 671 N N . GLU A 1 91 ? 4.913 -15.511 -6.095 1.00 84.50 91 GLU A N 1
ATOM 672 C CA . GLU A 1 91 ? 6.209 -15.429 -5.413 1.00 84.50 91 GLU A CA 1
ATOM 673 C C . GLU A 1 91 ? 6.916 -16.789 -5.398 1.00 84.50 91 GLU A C 1
ATOM 675 O O . GLU A 1 91 ? 8.105 -16.867 -5.710 1.00 84.50 91 GLU A O 1
ATOM 680 N N . ALA A 1 92 ? 6.180 -17.865 -5.103 1.00 86.69 92 ALA A N 1
ATOM 681 C CA . ALA A 1 92 ? 6.702 -19.228 -5.109 1.00 86.69 92 ALA A CA 1
ATOM 682 C C . ALA A 1 92 ? 7.047 -19.741 -6.519 1.00 86.69 92 ALA A C 1
ATOM 684 O O . ALA A 1 92 ? 7.979 -20.531 -6.659 1.00 86.69 92 ALA A O 1
ATOM 685 N N . ALA A 1 93 ? 6.337 -19.279 -7.553 1.00 90.19 93 ALA A N 1
ATOM 686 C CA . ALA A 1 93 ? 6.621 -19.604 -8.952 1.00 90.19 93 ALA A CA 1
ATOM 687 C C . ALA A 1 93 ? 7.928 -18.971 -9.473 1.00 90.19 93 ALA A C 1
ATOM 689 O O . ALA A 1 93 ? 8.442 -19.384 -10.509 1.00 90.19 93 ALA A O 1
ATOM 690 N N . GLY A 1 94 ? 8.512 -18.025 -8.729 1.00 88.06 94 GLY A N 1
ATOM 691 C CA . GLY A 1 94 ? 9.780 -17.389 -9.082 1.00 88.06 94 GLY A CA 1
ATOM 692 C C . GLY A 1 94 ? 9.634 -16.099 -9.885 1.00 88.06 94 GLY A C 1
ATOM 693 O O . GLY A 1 94 ? 10.658 -15.499 -10.219 1.00 88.06 94 GLY A O 1
ATOM 694 N N . ASP A 1 95 ? 8.405 -15.617 -10.106 1.00 87.69 95 ASP A N 1
ATOM 695 C CA . ASP A 1 95 ? 8.112 -14.419 -10.901 1.00 87.69 95 ASP A CA 1
ATOM 696 C C . ASP A 1 95 ? 8.923 -13.191 -10.447 1.00 87.69 95 ASP A C 1
ATOM 698 O O . ASP A 1 95 ? 9.293 -12.352 -11.258 1.00 87.69 95 ASP A O 1
ATOM 702 N N . MET A 1 96 ? 9.245 -13.064 -9.153 1.00 85.31 96 MET A N 1
ATOM 703 C CA . MET A 1 96 ? 10.061 -11.947 -8.648 1.00 85.31 96 MET A CA 1
ATOM 704 C C . MET A 1 96 ? 11.476 -11.926 -9.237 1.00 85.31 96 MET A C 1
ATOM 706 O O . MET A 1 96 ? 12.015 -10.854 -9.518 1.00 85.31 96 MET A O 1
ATOM 710 N N . ARG A 1 97 ? 12.094 -13.103 -9.406 1.00 86.50 97 ARG A N 1
ATOM 711 C CA . ARG A 1 97 ? 13.427 -13.218 -10.012 1.00 86.50 97 ARG A CA 1
ATOM 712 C C . ARG A 1 97 ? 13.350 -12.890 -11.493 1.00 86.50 97 ARG A C 1
ATOM 714 O O . ARG A 1 97 ? 14.154 -12.097 -11.960 1.00 86.50 97 ARG A O 1
ATOM 721 N N . GLU A 1 98 ? 12.346 -13.428 -12.180 1.00 88.38 98 GLU A N 1
ATOM 722 C CA . GLU A 1 98 ? 12.103 -13.143 -13.595 1.00 88.38 98 GLU A CA 1
ATOM 723 C C . GLU A 1 98 ? 11.888 -11.645 -13.837 1.00 88.38 98 GLU A C 1
ATOM 725 O O . GLU A 1 98 ? 12.559 -11.057 -14.679 1.00 88.38 98 GLU A O 1
ATOM 730 N N . LEU A 1 99 ? 11.019 -10.999 -13.056 1.00 87.56 99 LEU A N 1
ATOM 731 C CA . LEU A 1 99 ? 10.776 -9.560 -13.155 1.00 87.56 99 LEU A CA 1
ATOM 732 C C . LEU A 1 99 ? 12.031 -8.740 -12.847 1.00 87.56 99 LEU A C 1
ATOM 734 O O . LEU A 1 99 ? 12.274 -7.744 -13.517 1.00 87.56 99 LEU A O 1
ATOM 738 N N . THR A 1 100 ? 12.841 -9.165 -11.873 1.00 86.69 100 THR A N 1
ATOM 739 C CA . THR A 1 100 ? 14.115 -8.494 -11.571 1.00 86.69 100 THR A CA 1
ATOM 740 C C . THR A 1 100 ? 15.083 -8.593 -12.748 1.00 86.69 100 THR A C 1
ATOM 742 O O . THR A 1 100 ? 15.661 -7.586 -13.127 1.00 86.69 100 THR A O 1
ATOM 745 N N . THR A 1 101 ? 15.217 -9.764 -13.374 1.00 90.38 101 THR A N 1
ATOM 746 C CA . THR A 1 101 ? 16.041 -9.918 -14.583 1.00 90.38 1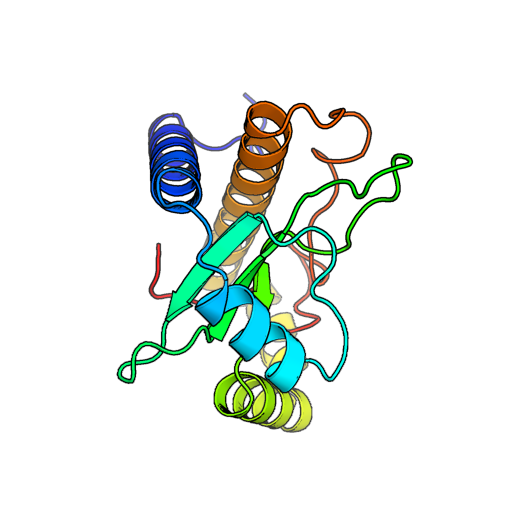01 THR A CA 1
ATOM 747 C C . THR A 1 101 ? 15.493 -9.092 -15.741 1.00 90.38 101 THR A C 1
ATOM 749 O O . THR A 1 101 ? 16.249 -8.440 -16.451 1.00 90.38 101 THR A O 1
ATOM 752 N N . ARG A 1 102 ? 14.169 -9.054 -15.918 1.00 90.62 102 ARG A N 1
ATOM 753 C CA . ARG A 1 102 ? 13.553 -8.252 -16.976 1.00 90.62 102 ARG A CA 1
ATOM 754 C C . ARG A 1 102 ? 13.817 -6.760 -16.810 1.00 90.62 102 ARG A C 1
ATOM 756 O O . ARG A 1 102 ? 14.024 -6.110 -17.823 1.00 90.62 102 ARG A O 1
ATOM 763 N N . LEU A 1 103 ? 13.872 -6.228 -15.586 1.00 89.88 103 LEU A N 1
ATOM 764 C CA . LEU A 1 103 ? 14.218 -4.817 -15.344 1.00 89.88 103 LEU A CA 1
ATOM 765 C C . LEU A 1 103 ? 15.592 -4.421 -15.913 1.00 89.88 103 LEU A C 1
ATOM 767 O O . LEU A 1 103 ? 15.811 -3.245 -16.184 1.00 89.88 103 LEU A O 1
ATOM 771 N N . GLU A 1 104 ? 16.507 -5.376 -16.103 1.00 89.56 104 GLU A N 1
ATOM 772 C CA . GLU A 1 104 ? 17.835 -5.124 -16.680 1.00 89.56 104 GLU A CA 1
ATOM 773 C C . GLU A 1 104 ? 17.801 -5.011 -18.213 1.00 89.56 104 GLU A C 1
ATOM 775 O O . GLU A 1 104 ? 18.709 -4.436 -18.809 1.00 89.56 104 GLU A O 1
ATOM 780 N N . THR A 1 105 ? 16.772 -5.567 -18.860 1.00 92.19 105 THR A N 1
ATOM 781 C CA . THR A 1 105 ? 16.710 -5.725 -20.326 1.00 92.19 105 THR A CA 1
ATOM 782 C C . THR A 1 105 ? 15.509 -5.047 -20.986 1.00 92.19 105 THR A C 1
ATOM 784 O O . THR A 1 105 ? 15.527 -4.807 -22.189 1.00 92.19 105 THR A O 1
ATOM 787 N N . ASP A 1 106 ? 14.448 -4.788 -20.224 1.00 92.31 106 ASP A N 1
ATOM 788 C CA . ASP A 1 106 ? 13.165 -4.242 -20.668 1.00 92.31 106 ASP A CA 1
ATOM 789 C C . ASP A 1 106 ? 13.060 -2.791 -20.180 1.00 92.31 106 ASP A C 1
ATOM 791 O O . ASP A 1 106 ? 12.745 -2.517 -19.018 1.00 92.31 106 ASP A O 1
ATOM 795 N N . GLU A 1 107 ? 13.395 -1.861 -21.073 1.00 90.56 107 GLU A N 1
ATOM 796 C CA . GLU A 1 107 ? 13.473 -0.431 -20.772 1.00 90.56 107 GLU A CA 1
ATOM 797 C C . GLU A 1 107 ? 12.113 0.153 -20.366 1.00 90.56 107 GLU A C 1
ATOM 799 O O . GLU A 1 107 ? 12.032 0.913 -19.400 1.00 90.56 107 GLU A O 1
ATOM 804 N N . ASP A 1 108 ? 11.029 -0.260 -21.029 1.00 89.19 108 ASP A N 1
ATOM 805 C CA . ASP A 1 108 ? 9.675 0.195 -20.701 1.00 89.19 108 ASP A CA 1
ATOM 806 C C . ASP A 1 108 ? 9.267 -0.273 -19.296 1.00 89.19 108 ASP A C 1
ATOM 808 O O . ASP A 1 108 ? 8.694 0.493 -18.511 1.00 89.19 108 ASP A O 1
ATOM 812 N N . LEU A 1 109 ? 9.605 -1.518 -18.938 1.00 88.12 109 LEU A N 1
ATOM 813 C CA . LEU A 1 109 ? 9.381 -2.040 -17.591 1.00 88.12 109 LEU A CA 1
ATOM 814 C C . LEU A 1 109 ? 10.189 -1.265 -16.543 1.00 88.12 109 LEU A C 1
ATOM 816 O O . LEU A 1 109 ? 9.648 -0.934 -15.484 1.00 88.12 109 LEU A O 1
ATOM 820 N N . ARG A 1 110 ? 11.460 -0.964 -16.826 1.00 88.50 110 ARG A N 1
ATOM 821 C CA . ARG A 1 110 ? 12.343 -0.204 -15.931 1.00 88.50 110 ARG A CA 1
ATOM 822 C C . ARG A 1 110 ? 11.807 1.204 -15.681 1.00 88.50 110 ARG A C 1
ATOM 824 O O . ARG A 1 110 ? 11.622 1.584 -14.525 1.00 88.50 110 ARG A O 1
ATOM 831 N N . VAL A 1 111 ? 11.475 1.936 -16.745 1.00 88.69 111 VAL A N 1
ATOM 832 C CA . VAL A 1 111 ? 10.893 3.286 -16.665 1.00 88.69 111 VAL A CA 1
ATOM 833 C C . VAL A 1 111 ? 9.571 3.266 -15.897 1.00 88.69 111 VAL A C 1
ATOM 835 O O . VAL A 1 111 ? 9.349 4.097 -15.014 1.00 88.69 111 VAL A O 1
ATOM 838 N N . GLY A 1 112 ? 8.701 2.291 -16.173 1.00 89.12 112 GLY A N 1
ATOM 839 C CA . GLY A 1 112 ? 7.440 2.132 -15.451 1.00 89.12 112 GLY A CA 1
ATOM 840 C C . GLY A 1 112 ? 7.631 1.851 -13.956 1.00 89.12 112 GLY A C 1
ATOM 841 O O . GLY A 1 112 ? 6.885 2.373 -13.126 1.00 89.12 112 GLY A O 1
ATOM 842 N N . TYR A 1 113 ? 8.643 1.063 -13.592 1.00 87.38 113 TYR A N 1
ATOM 843 C CA . TYR A 1 113 ? 8.923 0.710 -12.201 1.00 87.38 113 TYR A CA 1
ATOM 844 C C . TYR A 1 113 ? 9.579 1.857 -11.417 1.00 87.38 113 TYR A C 1
ATOM 846 O O . TYR A 1 1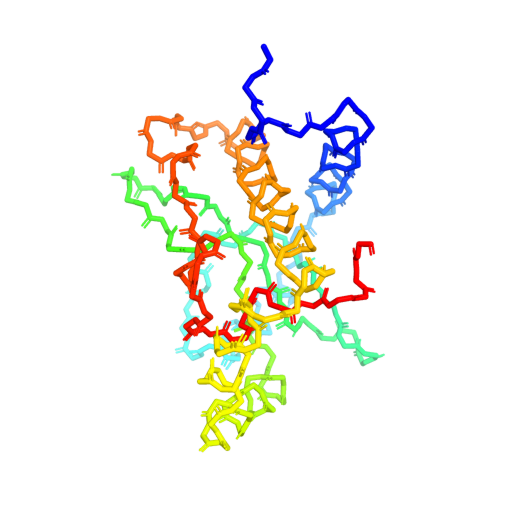13 ? 9.219 2.095 -10.264 1.00 87.38 113 TYR A O 1
ATOM 854 N N . GLU A 1 114 ? 10.455 2.636 -12.055 1.00 88.00 114 GLU A N 1
ATOM 855 C CA . GLU A 1 114 ? 10.991 3.886 -11.497 1.00 88.00 114 GLU A CA 1
ATOM 856 C C . GLU A 1 114 ? 9.888 4.924 -11.276 1.00 88.00 114 GLU A C 1
ATOM 858 O O . GLU A 1 114 ? 9.821 5.559 -10.220 1.00 88.00 114 GLU A O 1
ATOM 863 N N . ARG A 1 115 ? 8.963 5.048 -12.235 1.00 88.44 115 ARG A N 1
ATOM 864 C CA . ARG A 1 115 ? 7.770 5.884 -12.080 1.00 88.44 115 ARG A CA 1
ATOM 865 C C . ARG A 1 115 ? 6.909 5.415 -10.904 1.00 88.44 115 ARG A C 1
ATOM 867 O O . ARG A 1 115 ? 6.477 6.240 -10.103 1.00 88.44 115 ARG A O 1
ATOM 874 N N . ALA A 1 116 ? 6.683 4.109 -10.758 1.00 88.00 116 ALA A N 1
ATOM 875 C CA . ALA A 1 116 ? 5.917 3.560 -9.638 1.00 88.00 116 ALA A CA 1
ATOM 876 C C . ALA A 1 116 ? 6.575 3.845 -8.275 1.00 88.00 116 ALA A C 1
ATOM 878 O O . ALA A 1 116 ? 5.874 4.173 -7.319 1.00 88.00 116 ALA A O 1
ATOM 879 N N . ASP A 1 117 ? 7.908 3.776 -8.184 1.00 86.50 117 ASP A N 1
ATOM 880 C CA . ASP A 1 117 ? 8.668 4.149 -6.981 1.00 86.50 117 ASP A CA 1
ATOM 881 C C . ASP A 1 117 ? 8.479 5.601 -6.586 1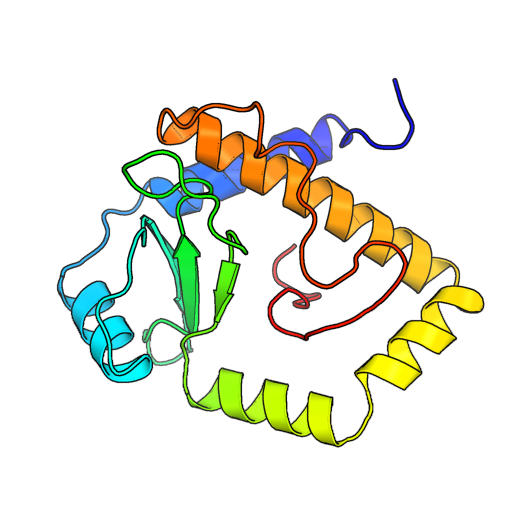.00 86.50 117 ASP A C 1
ATOM 883 O O . ASP A 1 117 ? 8.158 5.910 -5.435 1.00 86.50 117 ASP A O 1
ATOM 887 N N . ARG A 1 118 ? 8.595 6.481 -7.569 1.00 88.12 118 ARG A N 1
ATOM 888 C CA . ARG A 1 118 ? 8.380 7.906 -7.392 1.00 88.12 118 ARG A CA 1
ATOM 889 C C . ARG A 1 118 ? 6.970 8.225 -6.900 1.00 88.12 118 ARG A C 1
ATOM 891 O O . ARG A 1 118 ? 6.811 8.917 -5.896 1.00 88.12 118 ARG A O 1
ATOM 898 N N . LEU A 1 119 ? 5.951 7.674 -7.563 1.00 90.19 119 LEU A N 1
ATOM 899 C CA . LEU A 1 119 ? 4.551 7.863 -7.178 1.00 90.19 119 LEU A CA 1
ATOM 900 C C . LEU A 1 119 ? 4.265 7.295 -5.787 1.00 90.19 119 LEU A C 1
ATOM 902 O O . LEU A 1 119 ? 3.554 7.917 -5.005 1.00 90.19 119 LEU A O 1
ATOM 906 N N . TYR A 1 120 ? 4.838 6.137 -5.451 1.00 88.06 120 TYR A N 1
ATOM 907 C CA . TYR A 1 120 ? 4.667 5.532 -4.135 1.00 88.06 120 TYR A CA 1
ATOM 908 C C . TYR A 1 120 ? 5.277 6.391 -3.019 1.00 88.06 120 TYR A C 1
ATOM 910 O O . TYR A 1 120 ? 4.633 6.584 -1.987 1.00 88.06 120 TYR A O 1
ATOM 918 N N . LYS A 1 121 ? 6.484 6.937 -3.218 1.00 87.88 121 LYS A N 1
ATOM 919 C CA . LYS A 1 121 ? 7.124 7.855 -2.259 1.00 87.88 121 LYS A CA 1
ATOM 920 C C . LYS A 1 121 ? 6.314 9.133 -2.084 1.00 87.88 121 LYS A C 1
ATOM 922 O O . LYS A 1 121 ? 6.040 9.515 -0.950 1.00 87.88 121 LYS A O 1
ATOM 927 N N . ALA A 1 122 ? 5.871 9.735 -3.188 1.00 89.94 122 ALA A N 1
ATOM 928 C CA . ALA A 1 122 ? 5.019 10.918 -3.163 1.00 89.94 122 ALA A CA 1
ATOM 929 C C . ALA A 1 122 ? 3.699 10.643 -2.426 1.00 89.94 122 ALA A C 1
ATOM 931 O O . ALA A 1 122 ? 3.310 11.398 -1.544 1.00 89.94 122 ALA A O 1
ATOM 932 N N . PHE A 1 123 ? 3.050 9.511 -2.713 1.00 91.50 123 PHE A N 1
ATOM 933 C CA . PHE A 1 123 ? 1.821 9.100 -2.036 1.00 91.50 123 PHE A CA 1
ATOM 934 C C . PHE A 1 123 ? 2.039 8.876 -0.545 1.00 91.50 123 PHE A C 1
ATOM 936 O O . PHE A 1 123 ? 1.256 9.323 0.286 1.00 91.50 123 PHE A O 1
ATOM 943 N N . ARG A 1 124 ? 3.130 8.208 -0.182 1.00 90.50 124 ARG A N 1
ATOM 944 C CA . ARG A 1 124 ? 3.496 7.981 1.211 1.00 90.50 124 ARG A CA 1
ATOM 945 C C . ARG A 1 124 ? 3.785 9.293 1.954 1.00 90.50 124 ARG A C 1
ATOM 947 O O . ARG A 1 124 ? 3.392 9.396 3.114 1.00 90.50 124 ARG A O 1
ATOM 954 N N . HIS A 1 125 ? 4.434 10.257 1.306 1.00 89.94 125 HIS A N 1
ATOM 955 C CA . HIS A 1 125 ? 4.674 11.596 1.844 1.00 89.94 125 HIS A CA 1
ATOM 956 C C . HIS A 1 125 ? 3.365 12.373 2.033 1.00 89.94 125 HIS A C 1
ATOM 958 O O . HIS A 1 125 ? 3.112 12.865 3.128 1.00 89.94 125 HIS A O 1
ATOM 964 N N . GLU A 1 126 ? 2.483 12.370 1.034 1.00 92.19 126 GLU A N 1
ATOM 965 C CA . GLU A 1 126 ? 1.176 13.027 1.123 1.00 92.19 126 GLU A CA 1
ATOM 966 C C . GLU A 1 126 ? 0.339 12.474 2.284 1.00 92.19 126 GLU A C 1
ATOM 968 O O . GLU A 1 126 ? -0.202 13.225 3.092 1.00 92.19 126 GLU A O 1
ATOM 973 N N . ILE A 1 127 ? 0.297 11.146 2.451 1.00 92.31 127 ILE A N 1
ATOM 974 C CA . ILE A 1 127 ? -0.387 10.537 3.598 1.00 92.31 127 ILE A CA 1
ATOM 975 C C . ILE A 1 127 ? 0.222 11.009 4.924 1.00 92.31 127 ILE A C 1
ATOM 977 O O . ILE A 1 127 ? -0.536 11.255 5.859 1.00 92.31 127 ILE A O 1
ATOM 981 N N . ALA A 1 128 ? 1.552 11.136 5.026 1.00 90.19 128 ALA A N 1
ATOM 982 C CA . ALA A 1 128 ? 2.200 11.624 6.245 1.00 90.19 128 ALA A CA 1
ATOM 983 C C . ALA A 1 128 ? 1.780 13.062 6.577 1.00 90.19 128 ALA A C 1
ATOM 985 O O . ALA A 1 128 ? 1.382 13.316 7.715 1.00 90.19 128 ALA A O 1
ATOM 986 N N . LEU A 1 129 ? 1.773 13.955 5.583 1.00 90.81 129 LEU A N 1
ATOM 987 C CA . LEU A 1 129 ? 1.290 15.331 5.726 1.00 90.81 129 LEU A CA 1
ATOM 988 C C . LEU A 1 129 ? -0.160 15.369 6.221 1.00 90.81 129 LEU A C 1
ATOM 990 O O . LEU A 1 129 ? -0.467 16.031 7.212 1.00 90.81 129 LEU A O 1
ATOM 994 N N . MET A 1 130 ? -1.045 14.599 5.581 1.00 91.50 130 MET A N 1
ATOM 995 C CA . MET A 1 130 ? -2.471 14.561 5.918 1.00 91.50 130 MET A CA 1
ATOM 996 C C . MET A 1 130 ? -2.748 14.078 7.349 1.00 91.50 130 MET A C 1
ATOM 998 O O . MET A 1 130 ? -3.735 14.493 7.956 1.00 91.50 130 MET A O 1
ATOM 1002 N N . VAL A 1 131 ? -1.911 13.188 7.895 1.00 89.88 131 VAL A N 1
ATOM 1003 C CA . VAL A 1 131 ? -2.101 12.616 9.242 1.00 89.88 131 VAL A CA 1
ATOM 1004 C C . VAL A 1 131 ? -1.195 13.224 10.316 1.00 89.88 131 VAL A C 1
ATOM 1006 O O . VAL A 1 131 ? -1.225 12.749 11.460 1.00 89.88 131 VAL A O 1
ATOM 1009 N N . GLY A 1 132 ? -0.416 14.251 9.959 1.00 87.56 132 GLY A N 1
ATOM 1010 C CA . GLY A 1 132 ? 0.503 14.964 10.849 1.00 87.56 132 GLY A CA 1
ATOM 1011 C C . GLY A 1 132 ? 1.716 14.143 11.299 1.00 87.56 132 GLY A C 1
ATOM 1012 O O . GLY A 1 132 ? 2.205 14.345 12.410 1.00 87.56 132 GLY A O 1
ATOM 1013 N N . ASP A 1 133 ? 2.167 13.184 10.488 1.00 83.31 133 ASP A N 1
ATOM 1014 C CA . ASP A 1 133 ? 3.385 12.408 10.744 1.00 83.31 133 ASP A CA 1
ATOM 1015 C C . ASP A 1 133 ? 4.638 13.220 10.355 1.00 83.31 133 ASP A C 1
ATOM 1017 O O . ASP A 1 133 ? 4.626 13.981 9.392 1.00 83.31 133 ASP A O 1
ATOM 1021 N N . GLY A 1 134 ? 5.744 13.038 11.087 1.00 73.38 134 GLY A N 1
ATOM 1022 C CA . GLY A 1 134 ? 7.030 13.665 10.754 1.00 73.38 134 GLY A CA 1
ATOM 1023 C C . GLY A 1 134 ? 7.662 13.093 9.477 1.00 73.38 134 GLY A C 1
ATOM 1024 O O . GLY A 1 134 ? 7.547 11.901 9.191 1.00 73.38 134 GLY A O 1
ATOM 1025 N N . GLU A 1 135 ? 8.365 13.934 8.718 1.00 66.31 135 GLU A N 1
ATOM 1026 C CA . GLU A 1 135 ? 8.866 13.590 7.378 1.00 66.31 135 GLU A CA 1
ATOM 1027 C C . GLU A 1 135 ? 10.230 12.887 7.358 1.00 66.31 135 GLU A C 1
ATOM 1029 O O . GLU A 1 135 ? 10.530 12.174 6.395 1.00 66.31 135 GLU A O 1
ATOM 1034 N N . ASP A 1 136 ? 11.019 13.022 8.431 1.00 63.31 136 ASP A N 1
ATOM 1035 C CA . ASP A 1 136 ? 12.432 12.608 8.515 1.00 63.31 136 ASP A CA 1
ATOM 1036 C C . ASP A 1 136 ? 12.678 11.120 8.181 1.00 63.31 136 ASP A C 1
ATOM 1038 O O . ASP A 1 136 ? 13.794 10.707 7.856 1.00 63.31 136 ASP A O 1
ATOM 1042 N N . HIS A 1 137 ? 11.632 10.288 8.230 1.00 59.12 137 HIS A N 1
ATOM 1043 C CA . HIS A 1 137 ? 11.680 8.849 7.943 1.00 59.12 137 HIS A CA 1
ATOM 1044 C C . HIS A 1 137 ? 10.720 8.389 6.832 1.00 59.12 137 HIS A C 1
ATOM 1046 O O . HIS A 1 137 ? 10.607 7.189 6.572 1.00 59.12 137 HIS A O 1
ATOM 1052 N N . VAL A 1 138 ? 10.013 9.310 6.173 1.00 60.41 138 VAL A N 1
ATOM 1053 C CA . VAL A 1 138 ? 8.947 8.991 5.209 1.00 60.41 138 VAL A CA 1
ATOM 1054 C C . VAL A 1 138 ? 9.432 9.137 3.767 1.00 60.41 138 VAL A C 1
ATOM 1056 O O . VAL A 1 138 ? 9.195 8.234 2.965 1.00 60.41 138 VAL A O 1
ATOM 1059 N N . ALA A 1 139 ? 10.161 10.214 3.455 1.00 57.25 139 ALA A N 1
ATOM 1060 C CA . ALA A 1 139 ? 10.523 10.579 2.080 1.00 57.25 139 ALA A CA 1
ATOM 1061 C C . ALA A 1 139 ? 11.495 9.594 1.395 1.00 57.25 139 ALA A C 1
ATOM 1063 O O . ALA A 1 139 ? 11.411 9.359 0.191 1.00 57.25 139 ALA A O 1
ATOM 1064 N N . ALA A 1 140 ? 12.399 8.967 2.156 1.00 55.41 140 ALA A N 1
ATOM 1065 C CA . ALA A 1 140 ? 13.432 8.082 1.605 1.00 55.41 140 ALA A CA 1
ATOM 1066 C C . ALA A 1 140 ? 13.025 6.596 1.542 1.00 55.41 140 ALA A C 1
ATOM 1068 O O . ALA A 1 140 ? 13.726 5.784 0.932 1.00 55.41 140 ALA A O 1
ATOM 1069 N N . VAL A 1 141 ? 11.914 6.207 2.178 1.00 63.47 141 VAL A N 1
ATOM 1070 C CA . VAL A 1 141 ? 11.560 4.790 2.340 1.00 63.47 141 VAL A CA 1
ATOM 1071 C C . VAL A 1 141 ? 10.713 4.319 1.167 1.00 63.47 141 VAL A C 1
ATOM 1073 O O . VAL A 1 141 ? 9.486 4.417 1.157 1.00 63.47 141 VAL A O 1
ATOM 1076 N N . SER A 1 142 ? 11.404 3.746 0.188 1.00 61.78 142 SER A N 1
ATOM 1077 C CA . SER A 1 142 ? 10.782 2.877 -0.801 1.00 61.78 142 SER A CA 1
ATOM 1078 C C . SER A 1 142 ? 10.392 1.528 -0.185 1.00 61.78 142 SER A C 1
ATOM 1080 O O . SER A 1 142 ? 10.899 1.129 0.868 1.00 61.78 142 SER A O 1
ATOM 1082 N N . ALA A 1 143 ? 9.499 0.796 -0.841 1.00 62.75 143 ALA A N 1
ATOM 1083 C CA . ALA A 1 143 ? 9.063 -0.516 -0.395 1.00 62.75 143 ALA A CA 1
ATOM 1084 C C . ALA A 1 143 ? 9.532 -1.614 -1.368 1.00 62.75 143 ALA A C 1
ATOM 1086 O O . ALA A 1 143 ? 9.769 -1.389 -2.549 1.00 62.75 143 ALA A O 1
ATOM 1087 N N . GLY A 1 144 ? 9.741 -2.830 -0.858 1.00 59.72 144 GLY A N 1
ATOM 1088 C CA . GLY A 1 144 ? 9.948 -4.001 -1.719 1.00 59.72 144 GLY A CA 1
ATOM 1089 C C . GLY A 1 144 ? 11.244 -4.046 -2.547 1.00 59.72 144 GLY A C 1
ATOM 1090 O O . GLY A 1 144 ? 11.333 -4.882 -3.436 1.00 59.72 144 GLY A O 1
ATOM 1091 N N . GLY A 1 145 ? 12.269 -3.234 -2.250 1.00 60.12 145 GLY A N 1
ATOM 1092 C CA . GLY A 1 145 ? 13.550 -3.246 -2.983 1.00 60.12 145 GLY A CA 1
ATOM 1093 C C . GLY A 1 145 ? 13.573 -2.413 -4.269 1.00 60.12 145 GLY A C 1
ATOM 1094 O O . GLY A 1 145 ? 14.529 -2.515 -5.035 1.00 60.12 145 GLY A O 1
ATOM 1095 N N . MET A 1 146 ? 12.543 -1.599 -4.484 1.00 69.56 146 MET A N 1
ATOM 1096 C CA . MET A 1 146 ? 12.458 -0.624 -5.565 1.00 69.56 146 MET A CA 1
ATOM 1097 C C . MET A 1 146 ? 13.590 0.425 -5.515 1.00 69.56 146 MET A C 1
ATOM 1099 O O . MET A 1 146 ? 14.134 0.691 -4.437 1.00 69.56 146 MET A O 1
ATOM 1103 N N . PRO A 1 147 ? 13.949 1.022 -6.668 1.00 70.25 147 PRO A N 1
ATOM 1104 C CA . PRO A 1 147 ? 13.445 0.716 -8.013 1.00 70.25 147 PRO A CA 1
ATOM 1105 C C . PRO A 1 147 ? 14.228 -0.405 -8.722 1.00 70.25 147 PRO A C 1
ATOM 1107 O O . PRO A 1 147 ? 13.937 -0.732 -9.860 1.00 70.25 147 PRO A O 1
ATOM 1110 N N . THR A 1 148 ? 15.230 -1.020 -8.092 1.00 70.12 148 THR A N 1
ATOM 1111 C CA . THR A 1 148 ? 16.154 -1.930 -8.800 1.00 70.12 148 THR A CA 1
ATOM 1112 C C . THR A 1 148 ? 15.834 -3.411 -8.626 1.00 70.12 148 THR A C 1
ATOM 1114 O O . THR A 1 148 ? 16.379 -4.251 -9.337 1.00 70.12 148 THR A O 1
ATOM 1117 N N . ARG A 1 149 ? 14.960 -3.771 -7.679 1.00 74.56 149 ARG A N 1
ATOM 1118 C CA . ARG A 1 149 ? 14.62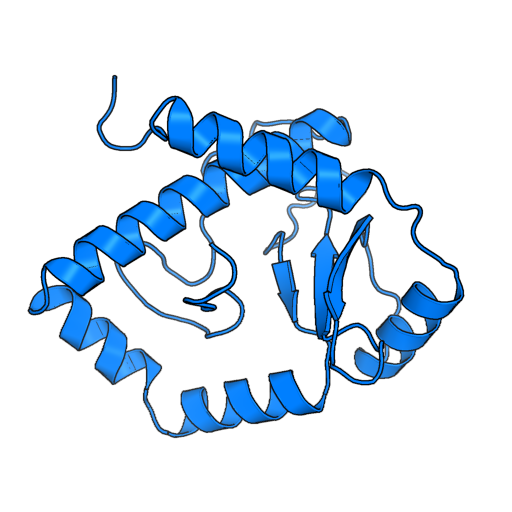6 -5.167 -7.378 1.00 74.56 149 ARG A CA 1
ATOM 1119 C C . ARG A 1 149 ? 13.160 -5.329 -7.001 1.00 74.56 149 ARG A C 1
ATOM 1121 O O . ARG A 1 149 ? 12.597 -4.499 -6.291 1.00 74.56 149 ARG A O 1
ATOM 1128 N N . VAL A 1 150 ? 12.559 -6.446 -7.407 1.00 73.06 150 VAL A N 1
ATOM 1129 C CA . VAL A 1 150 ? 11.209 -6.840 -6.978 1.00 73.06 150 VAL A CA 1
ATOM 1130 C C . VAL A 1 150 ? 11.331 -7.858 -5.842 1.00 73.06 150 VAL A C 1
ATOM 1132 O O . VAL A 1 150 ? 11.800 -8.975 -6.057 1.00 73.06 150 VAL A O 1
ATOM 1135 N N . LYS A 1 151 ? 10.957 -7.482 -4.611 1.00 59.78 151 LYS A N 1
ATOM 1136 C CA . LYS A 1 151 ? 10.984 -8.388 -3.439 1.00 59.78 151 LYS A CA 1
ATOM 1137 C C . LYS A 1 151 ? 9.613 -8.901 -2.994 1.00 59.78 151 LYS A C 1
ATOM 1139 O O . LYS A 1 151 ? 9.590 -9.837 -2.201 1.00 59.78 151 LYS A O 1
ATOM 1144 N N . CYS A 1 152 ? 8.510 -8.287 -3.427 1.00 61.91 152 CYS A N 1
ATOM 1145 C CA . CYS A 1 152 ? 7.151 -8.757 -3.136 1.00 61.91 152 CYS A CA 1
ATOM 1146 C C . CYS A 1 152 ? 6.115 -8.133 -4.084 1.00 61.91 152 CYS A C 1
ATOM 1148 O O . CYS A 1 152 ? 6.309 -7.026 -4.589 1.00 61.91 152 CYS A O 1
ATOM 1150 N N . PHE A 1 153 ? 4.982 -8.816 -4.289 1.00 61.38 153 PHE A N 1
ATOM 1151 C CA . PHE A 1 153 ? 3.893 -8.321 -5.152 1.00 61.38 153 PHE A CA 1
ATOM 1152 C C . PHE A 1 153 ? 2.917 -7.362 -4.462 1.00 61.38 153 PHE A C 1
ATOM 1154 O O . PHE A 1 153 ? 2.048 -6.805 -5.125 1.00 61.38 153 PHE A O 1
ATOM 1161 N N . MET A 1 154 ? 3.044 -7.129 -3.151 1.00 54.34 154 MET A N 1
ATOM 1162 C CA . MET A 1 154 ? 2.104 -6.280 -2.398 1.00 54.34 154 MET A CA 1
ATOM 1163 C C . MET A 1 154 ? 2.051 -4.818 -2.885 1.00 54.34 154 MET A C 1
ATOM 1165 O O . MET A 1 154 ? 1.107 -4.110 -2.549 1.00 54.34 154 MET A O 1
ATOM 1169 N N . LEU A 1 155 ? 3.017 -4.387 -3.703 1.00 48.19 155 LEU A N 1
ATOM 1170 C CA . LEU A 1 155 ? 3.087 -3.051 -4.313 1.00 48.19 155 LEU A CA 1
ATOM 1171 C C . LEU A 1 155 ? 2.765 -3.052 -5.816 1.00 48.19 155 LEU A C 1
ATOM 1173 O O . LEU A 1 155 ? 2.659 -1.991 -6.423 1.00 48.19 155 LEU A O 1
ATOM 1177 N N . TRP A 1 156 ? 2.630 -4.227 -6.436 1.00 35.91 156 TRP A N 1
ATOM 1178 C CA . TRP A 1 156 ? 2.483 -4.351 -7.882 1.00 35.91 156 TRP A CA 1
ATOM 1179 C C . TRP A 1 156 ? 1.007 -4.495 -8.251 1.00 35.91 156 TRP A C 1
ATOM 1181 O O . TRP A 1 156 ? 0.445 -5.591 -8.236 1.00 35.91 156 TRP A O 1
ATOM 1191 N N . TRP A 1 157 ? 0.372 -3.378 -8.606 1.00 32.81 157 TRP A N 1
ATOM 1192 C CA . TRP A 1 157 ? -0.899 -3.409 -9.323 1.00 32.81 157 TRP A CA 1
ATOM 1193 C C . TRP A 1 157 ? -0.857 -2.480 -10.548 1.00 32.81 157 TRP A C 1
ATOM 1195 O O . TRP A 1 157 ? -1.106 -1.283 -10.418 1.00 32.81 157 TRP A O 1
ATOM 1205 N N . PRO A 1 158 ? -0.595 -3.009 -11.757 1.00 26.61 158 PRO A N 1
ATOM 1206 C CA . PRO A 1 158 ? -0.444 -2.210 -12.980 1.00 26.61 158 PRO A CA 1
ATOM 1207 C C . PRO A 1 158 ? -1.763 -1.648 -13.561 1.00 26.61 158 PRO A C 1
ATOM 1209 O O . PRO A 1 158 ? -1.793 -1.240 -14.714 1.00 26.61 158 PRO A O 1
ATOM 1212 N N . ARG A 1 159 ? -2.882 -1.664 -12.816 1.00 25.25 159 ARG A N 1
ATOM 1213 C CA . ARG A 1 159 ? -4.213 -1.206 -13.290 1.00 25.25 159 ARG A CA 1
ATOM 1214 C C . ARG A 1 159 ? -5.028 -0.359 -12.290 1.00 25.25 159 ARG A C 1
ATOM 1216 O O . ARG A 1 159 ? -6.246 -0.316 -12.423 1.00 25.25 159 ARG A O 1
ATOM 1223 N N . VAL A 1 160 ? -4.417 0.264 -11.274 1.00 31.17 160 VAL A N 1
ATOM 1224 C CA . VAL A 1 160 ? -5.099 1.291 -10.434 1.00 31.17 160 VAL A CA 1
ATOM 1225 C C . VAL A 1 160 ? -4.403 2.655 -10.522 1.00 31.17 160 VAL A C 1
ATOM 1227 O O . VAL A 1 160 ? -4.670 3.535 -9.712 1.00 31.17 160 VAL A O 1
ATOM 1230 N N . TRP A 1 161 ? -3.544 2.843 -11.521 1.00 31.38 161 TRP A N 1
ATOM 1231 C CA . TRP A 1 161 ? -2.942 4.125 -11.866 1.00 31.38 161 TRP A CA 1
ATOM 1232 C C . TRP A 1 161 ? -3.085 4.335 -13.364 1.00 31.38 161 TRP A C 1
ATOM 1234 O O . TRP A 1 161 ? -2.851 3.343 -14.095 1.00 31.38 161 TRP A O 1
#

InterPro domains:
  IPR007511 Protein of unknown function DUF501 [PF04417] (49-153)

Sequence (161 aa):
MDAHDPTEEEAGVVVGLAHRLLSHELSQNDVDVVHRQLGRFPRGMLAVGARCVCGRPVAVITRPLLPGGIPFPTTCYLTGPSAVKAASHREAAGDMRELTTRLETDEDLRVGYERADRLYKAFRHEIALMVGDGEDHVAAVSAGGMPTRVKCFMLWWPRVW

Radius of gyration: 15.9 Å; chains: 1; bounding box: 36×39×40 Å

Foldseek 3Di:
DPPLADDPVLLVVLLVLLCVFQVDADDPVLQVLLCVLVVHGPFQFRGQNDADPVRHGQWTAGQCAGPVRHGDQARIGGRHNVVVVVQVVCVVVVVQVVLLVCCVPPVVSLVVLSNLQSSRLSNQQSSCVVVVHDDPRRNPRGHQPPDRGHNTCSSDDPPPD